Protein AF-A0A4S1FWN0-F1 (afdb_monomer_lite)

Sequence (52 aa):
DGRPRVRIEPDPTLSPQRCVLWSEYGNVDLGLDAQMRALRLGFGTLCEKGEL

Structure (mmCIF, N/CA/C/O backbone):
data_AF-A0A4S1FWN0-F1
#
_entry.id   AF-A0A4S1FWN0-F1
#
loop_
_atom_site.group_PDB
_atom_site.id
_atom_site.type_symbol
_atom_site.label_atom_id
_atom_site.label_alt_id
_atom_site.label_comp_id
_atom_site.label_asym_id
_atom_site.label_entity_id
_atom_site.label_seq_id
_atom_site.pdbx_PDB_ins_code
_atom_site.Cartn_x
_atom_site.Cartn_y
_atom_site.Cartn_z
_atom_site.occupancy
_atom_site.B_iso_or_equiv
_atom_si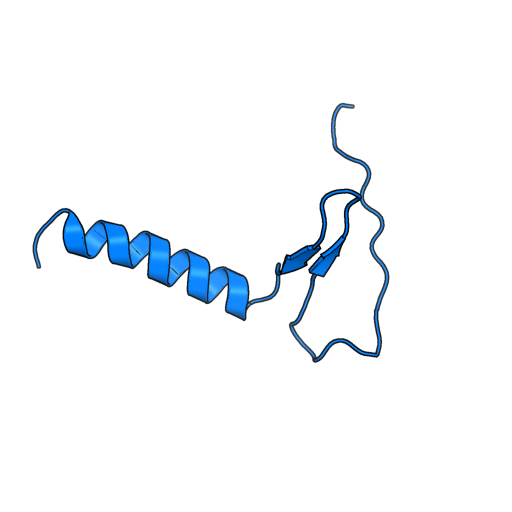te.auth_seq_id
_atom_site.auth_comp_id
_atom_site.auth_asym_id
_atom_site.auth_atom_id
_atom_site.pdbx_PDB_model_num
ATOM 1 N N . ASP A 1 1 ? 15.432 8.494 19.271 1.00 56.56 1 ASP A N 1
ATOM 2 C CA . ASP A 1 1 ? 15.404 7.913 17.907 1.00 56.56 1 ASP A CA 1
ATOM 3 C C . ASP A 1 1 ? 14.514 6.669 17.783 1.00 56.56 1 ASP A C 1
ATOM 5 O O . ASP A 1 1 ? 14.982 5.606 17.407 1.00 56.56 1 ASP A O 1
ATOM 9 N N . GLY A 1 2 ? 13.212 6.778 18.084 1.00 81.94 2 GLY A N 1
ATOM 10 C CA . GLY A 1 2 ? 12.270 5.640 18.127 1.00 81.94 2 GLY A CA 1
ATOM 11 C C . GLY A 1 2 ? 11.458 5.409 16.848 1.00 81.94 2 GLY A C 1
ATOM 12 O O . GLY A 1 2 ? 10.352 4.883 16.921 1.00 81.94 2 GLY A O 1
ATOM 13 N N . ARG A 1 3 ? 11.939 5.866 15.684 1.00 79.81 3 ARG A N 1
ATOM 14 C CA . ARG A 1 3 ? 11.211 5.662 14.423 1.00 79.81 3 ARG A CA 1
ATOM 15 C C . ARG A 1 3 ? 11.489 4.254 13.880 1.00 79.81 3 ARG A C 1
ATOM 17 O O . ARG A 1 3 ? 12.661 3.878 13.818 1.00 79.81 3 ARG A O 1
ATOM 24 N N . PRO A 1 4 ? 10.457 3.495 13.465 1.00 80.88 4 PRO A N 1
ATOM 25 C CA . PRO A 1 4 ? 10.649 2.195 12.832 1.00 80.88 4 PRO A CA 1
ATOM 26 C C . PRO A 1 4 ? 11.560 2.319 11.608 1.00 80.88 4 PRO A C 1
ATOM 28 O O . PRO A 1 4 ? 11.400 3.237 10.800 1.00 80.88 4 PRO A O 1
ATOM 31 N N . ARG A 1 5 ? 12.520 1.401 11.465 1.00 88.25 5 ARG A N 1
ATOM 32 C CA . ARG A 1 5 ? 13.342 1.323 10.254 1.00 88.25 5 ARG A CA 1
ATOM 33 C C . ARG A 1 5 ? 12.525 0.662 9.153 1.00 88.25 5 ARG A C 1
ATOM 35 O O . ARG A 1 5 ? 12.099 -0.476 9.306 1.00 88.25 5 ARG A O 1
ATOM 42 N N . VAL A 1 6 ? 12.341 1.376 8.050 1.00 90.25 6 VAL A N 1
ATOM 43 C CA . VAL A 1 6 ? 11.644 0.886 6.858 1.00 90.25 6 VAL A CA 1
ATOM 44 C C . VAL A 1 6 ? 12.630 0.886 5.699 1.00 90.25 6 VAL A C 1
ATOM 46 O O . VAL A 1 6 ? 13.376 1.8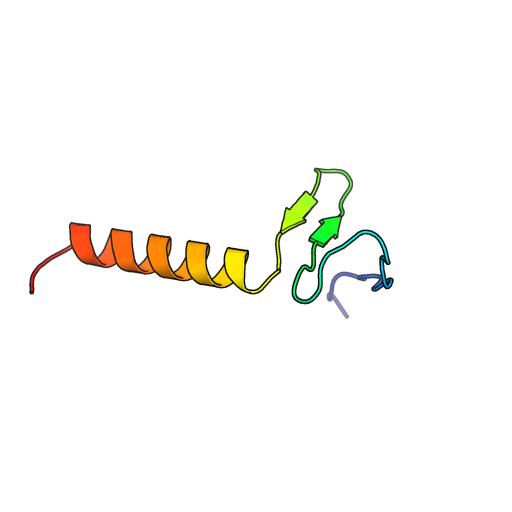49 5.520 1.00 90.25 6 VAL A O 1
ATOM 49 N N . ARG A 1 7 ? 12.639 -0.196 4.921 1.00 93.56 7 ARG A N 1
ATOM 50 C CA . ARG A 1 7 ? 13.382 -0.286 3.663 1.00 93.56 7 ARG A CA 1
ATOM 51 C C . ARG A 1 7 ? 12.403 -0.072 2.512 1.00 93.56 7 ARG A C 1
ATOM 53 O O . ARG A 1 7 ? 11.326 -0.657 2.521 1.00 93.56 7 ARG A O 1
ATOM 60 N N . ILE A 1 8 ? 12.770 0.778 1.558 1.00 92.62 8 ILE A N 1
ATOM 61 C CA . ILE A 1 8 ? 11.952 1.080 0.379 1.00 92.62 8 ILE A CA 1
ATOM 62 C C . ILE A 1 8 ? 12.668 0.497 -0.832 1.00 92.62 8 ILE A C 1
ATOM 64 O O . ILE A 1 8 ? 13.818 0.849 -1.089 1.00 92.62 8 ILE A O 1
ATOM 68 N N . GLU A 1 9 ? 11.995 -0.391 -1.557 1.00 93.06 9 GLU A N 1
ATOM 69 C CA . GLU A 1 9 ? 12.528 -1.053 -2.748 1.00 93.06 9 GLU A CA 1
ATOM 70 C C . GLU A 1 9 ? 11.518 -0.919 -3.899 1.00 93.06 9 GLU A C 1
ATOM 72 O O . GLU A 1 9 ? 10.320 -1.100 -3.672 1.00 93.06 9 GLU A O 1
ATOM 77 N N . PRO A 1 10 ? 11.959 -0.569 -5.121 1.00 91.06 10 PRO A N 1
ATOM 78 C CA . PRO A 1 10 ? 11.084 -0.565 -6.285 1.00 91.06 10 PRO A CA 1
ATOM 79 C C . PRO A 1 10 ? 10.779 -2.002 -6.722 1.00 91.06 10 PRO A C 1
ATOM 81 O O . PRO A 1 10 ? 11.692 -2.809 -6.892 1.00 91.06 10 PRO A O 1
ATOM 84 N N . ASP A 1 11 ? 9.503 -2.302 -6.953 1.00 90.56 11 ASP A N 1
ATOM 85 C CA . ASP A 1 11 ? 9.048 -3.607 -7.432 1.00 90.56 11 ASP A CA 1
ATOM 86 C C . ASP A 1 11 ? 8.453 -3.464 -8.845 1.00 90.56 11 ASP A C 1
ATOM 88 O O . ASP A 1 11 ? 7.409 -2.825 -9.003 1.00 90.56 11 ASP A O 1
ATOM 92 N N . PRO A 1 12 ? 9.090 -4.038 -9.884 1.00 90.69 12 PRO A N 1
ATOM 93 C CA . PRO A 1 12 ? 8.608 -3.940 -11.260 1.00 90.69 12 PRO A CA 1
ATOM 94 C C . PRO A 1 12 ? 7.319 -4.733 -11.514 1.00 90.69 12 PRO A C 1
ATOM 96 O O . PRO A 1 12 ? 6.698 -4.562 -12.561 1.00 90.69 12 PRO A O 1
ATOM 99 N N . THR A 1 13 ? 6.917 -5.614 -10.594 1.00 91.38 13 THR A N 1
ATOM 100 C CA . THR A 1 13 ? 5.676 -6.392 -10.702 1.00 91.38 13 THR A CA 1
ATOM 101 C C . THR A 1 13 ? 4.456 -5.626 -10.189 1.00 91.38 13 THR A C 1
ATOM 103 O O . THR A 1 13 ? 3.320 -5.988 -10.506 1.00 91.38 13 THR A O 1
ATOM 106 N N . LEU A 1 14 ? 4.666 -4.543 -9.432 1.00 88.06 14 LEU A N 1
ATOM 107 C CA . LEU A 1 14 ? 3.591 -3.669 -8.984 1.00 88.06 14 LEU A CA 1
ATOM 108 C C . LEU A 1 14 ? 3.161 -2.728 -10.109 1.00 88.06 14 LEU A C 1
ATOM 110 O O . LEU A 1 14 ? 3.980 -2.127 -10.804 1.00 88.06 14 LEU A O 1
ATOM 114 N N . SER A 1 15 ? 1.846 -2.553 -10.266 1.00 88.25 15 SER A N 1
ATOM 115 C CA . SER A 1 15 ? 1.339 -1.549 -11.196 1.00 88.25 15 SER A CA 1
ATOM 116 C C . SER A 1 15 ? 1.714 -0.140 -10.723 1.00 88.25 15 SER A C 1
ATOM 118 O O . SER A 1 15 ? 1.877 0.095 -9.518 1.00 88.25 15 SER A O 1
ATOM 120 N N . PRO A 1 16 ? 1.775 0.837 -11.641 1.00 84.31 16 PRO A N 1
ATOM 121 C CA . PRO A 1 16 ? 1.920 2.236 -11.264 1.00 84.31 16 PRO A CA 1
ATOM 122 C C . PRO A 1 16 ? 0.894 2.630 -10.190 1.00 84.31 16 PRO A C 1
ATOM 124 O O . PRO A 1 16 ? -0.245 2.165 -10.219 1.00 84.31 16 PRO A O 1
ATOM 127 N N . GLN A 1 17 ? 1.311 3.469 -9.236 1.00 83.88 17 GLN A N 1
ATOM 128 C CA . GLN A 1 17 ? 0.508 3.950 -8.094 1.00 83.88 17 GLN A CA 1
ATOM 129 C C . GLN A 1 17 ? 0.147 2.902 -7.020 1.00 83.88 17 GLN A C 1
ATOM 131 O O . GLN A 1 17 ? -0.552 3.232 -6.054 1.00 83.88 17 GLN A O 1
ATOM 136 N N . ARG A 1 18 ? 0.656 1.668 -7.124 1.00 88.56 18 ARG A N 1
ATOM 137 C CA . ARG A 1 18 ? 0.591 0.676 -6.042 1.00 88.56 18 ARG A CA 1
ATOM 138 C C . ARG A 1 18 ? 1.823 0.783 -5.153 1.00 88.56 18 ARG A C 1
ATOM 140 O O . ARG A 1 18 ? 2.931 1.018 -5.622 1.00 88.56 18 ARG A O 1
ATOM 147 N N . CYS A 1 19 ? 1.614 0.586 -3.860 1.00 92.38 19 CYS A N 1
ATOM 148 C CA . CYS A 1 19 ? 2.668 0.504 -2.860 1.00 92.38 19 CYS A CA 1
ATOM 149 C C . CYS A 1 19 ? 2.198 -0.463 -1.777 1.00 92.38 19 CYS A C 1
ATOM 151 O O . CYS A 1 19 ? 1.035 -0.405 -1.383 1.00 92.38 19 CYS A O 1
ATOM 153 N N . VAL A 1 20 ? 3.068 -1.357 -1.317 1.00 93.25 20 VAL A N 1
ATOM 154 C CA . VAL A 1 20 ? 2.728 -2.352 -0.297 1.00 93.25 20 VAL A CA 1
ATOM 155 C C . VAL A 1 20 ? 3.827 -2.367 0.754 1.00 93.25 20 VAL A C 1
ATOM 157 O O . VAL A 1 20 ? 5.008 -2.413 0.423 1.00 93.25 20 VAL A O 1
ATOM 160 N N . LEU A 1 21 ? 3.436 -2.323 2.023 1.00 93.69 21 LEU A N 1
ATOM 161 C CA . LEU A 1 21 ? 4.332 -2.563 3.144 1.00 93.69 21 LEU A CA 1
ATOM 162 C C . LEU A 1 21 ? 4.302 -4.045 3.492 1.00 93.69 21 LEU A C 1
ATOM 164 O O . LEU A 1 21 ? 3.231 -4.603 3.726 1.00 93.69 21 LEU A O 1
ATOM 168 N N . TRP A 1 22 ? 5.477 -4.656 3.571 1.00 92.62 22 TRP A N 1
ATOM 169 C CA . TRP A 1 22 ? 5.644 -6.039 3.999 1.00 92.62 22 TRP A CA 1
ATOM 170 C C . TRP A 1 22 ? 6.221 -6.104 5.409 1.00 92.62 22 TRP A C 1
ATOM 172 O O . TRP A 1 22 ? 7.097 -5.323 5.781 1.00 92.62 22 TRP A O 1
ATOM 182 N N . SER A 1 23 ? 5.717 -7.051 6.190 1.00 92.81 23 SER A N 1
ATOM 183 C CA . SER A 1 23 ? 6.175 -7.361 7.540 1.00 92.81 23 SER A CA 1
ATOM 184 C C . SER A 1 23 ? 6.077 -8.864 7.791 1.00 92.81 23 SER A C 1
ATOM 186 O O . SER A 1 23 ? 5.448 -9.592 7.023 1.00 92.81 23 SER A O 1
ATOM 188 N N . GLU A 1 24 ? 6.642 -9.330 8.901 1.00 93.94 24 GLU A N 1
ATOM 189 C CA . GLU A 1 24 ? 6.500 -10.725 9.345 1.00 93.94 24 GLU A CA 1
ATOM 190 C C . GLU A 1 24 ? 5.036 -11.138 9.599 1.00 93.94 24 GLU A C 1
ATOM 192 O O . GLU A 1 24 ? 4.698 -12.313 9.491 1.00 93.94 24 GLU A O 1
ATOM 197 N N . TYR A 1 25 ? 4.151 -10.172 9.864 1.00 93.25 25 TYR A N 1
ATOM 198 C CA . TYR A 1 25 ? 2.717 -10.394 10.085 1.00 93.25 25 TYR A CA 1
ATOM 199 C C . TYR A 1 25 ? 1.888 -10.305 8.795 1.00 93.25 25 TYR A C 1
ATOM 201 O O . TYR A 1 25 ? 0.667 -10.449 8.833 1.00 93.25 25 TYR A O 1
ATOM 209 N N . GLY A 1 26 ? 2.536 -10.054 7.654 1.00 93.44 26 GLY A N 1
ATOM 210 C CA . GLY A 1 26 ? 1.898 -9.932 6.351 1.00 93.44 26 GLY A CA 1
ATOM 211 C C . GLY A 1 26 ? 2.013 -8.537 5.748 1.00 93.44 26 GLY A C 1
ATOM 212 O O . GLY A 1 26 ? 2.940 -7.774 6.038 1.00 93.44 26 GLY A O 1
ATOM 213 N N . ASN A 1 27 ? 1.061 -8.231 4.866 1.00 92.31 27 ASN A N 1
ATOM 214 C CA . ASN A 1 27 ? 1.192 -7.170 3.876 1.00 92.31 27 ASN A CA 1
ATOM 215 C C . ASN A 1 27 ? 0.066 -6.143 4.003 1.00 92.31 27 ASN A C 1
ATOM 217 O O . ASN A 1 27 ? -1.102 -6.509 4.135 1.00 92.31 27 ASN A O 1
ATOM 221 N N . VAL A 1 28 ? 0.410 -4.863 3.892 1.00 91.94 28 VAL A N 1
ATOM 222 C CA . VAL A 1 28 ? -0.538 -3.745 3.941 1.00 91.94 28 VAL A CA 1
ATOM 223 C C . VAL A 1 28 ? -0.447 -2.950 2.644 1.00 91.94 28 VAL A C 1
ATOM 225 O O . VAL A 1 28 ? 0.621 -2.463 2.287 1.00 91.94 28 VAL A O 1
ATOM 228 N N . ASP A 1 29 ? -1.567 -2.804 1.937 1.00 92.06 29 ASP A N 1
ATOM 229 C CA . ASP A 1 29 ? -1.670 -1.954 0.745 1.00 92.06 29 ASP A CA 1
ATOM 230 C C . ASP A 1 29 ? -1.702 -0.473 1.157 1.00 92.06 29 ASP A C 1
ATOM 232 O O . ASP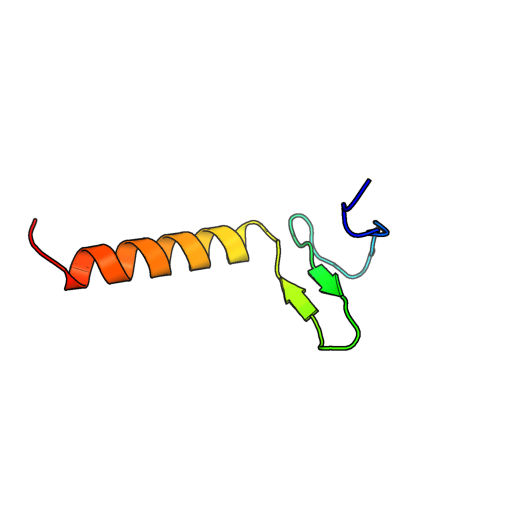 A 1 29 ? -2.560 -0.054 1.934 1.00 92.06 29 ASP A O 1
ATOM 236 N N . LEU A 1 30 ? -0.758 0.309 0.635 1.00 90.25 30 LEU A N 1
ATOM 237 C CA . LEU A 1 30 ? -0.569 1.738 0.900 1.00 90.25 30 LEU A CA 1
ATOM 238 C C . LEU A 1 30 ? -0.845 2.613 -0.336 1.00 90.25 30 LEU A C 1
ATOM 240 O O . LEU A 1 30 ? -0.659 3.831 -0.279 1.00 90.25 30 LEU A O 1
ATOM 244 N N .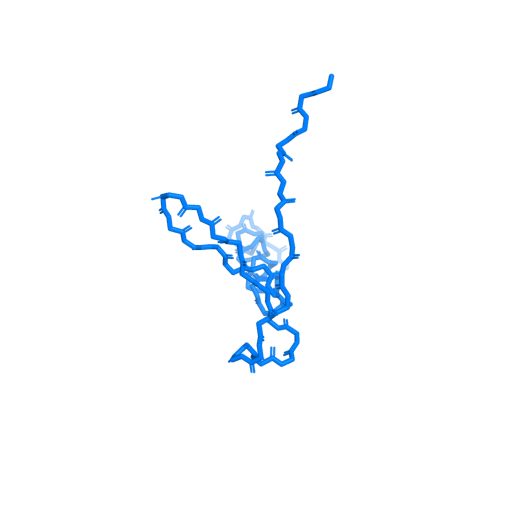 GLY A 1 31 ? -1.258 2.010 -1.457 1.00 89.25 31 GLY A N 1
ATOM 245 C CA . GLY A 1 31 ? -1.525 2.720 -2.708 1.00 89.25 31 GLY A CA 1
ATOM 246 C C . GLY A 1 31 ? -2.713 3.687 -2.630 1.00 89.25 31 GLY A C 1
ATOM 247 O O . GLY A 1 31 ? -3.508 3.659 -1.687 1.00 89.25 31 GLY A O 1
ATOM 248 N N . LEU A 1 32 ? -2.872 4.522 -3.664 1.00 88.56 32 LEU A N 1
ATOM 249 C CA . LEU A 1 32 ? -3.962 5.509 -3.735 1.00 88.56 32 LEU A CA 1
ATOM 250 C C . LEU A 1 32 ? -5.342 4.860 -3.577 1.00 88.56 32 LEU A C 1
ATOM 252 O O . LEU A 1 32 ? -6.177 5.362 -2.829 1.00 88.56 32 LEU A O 1
ATOM 256 N N . ASP A 1 33 ? -5.563 3.700 -4.194 1.00 88.94 33 ASP A N 1
ATOM 257 C CA . ASP A 1 33 ? -6.827 2.974 -4.059 1.00 88.94 33 ASP A CA 1
ATOM 258 C C . ASP A 1 33 ? -7.107 2.542 -2.616 1.00 88.94 33 ASP A C 1
ATOM 260 O O . ASP A 1 33 ? -8.255 2.581 -2.175 1.00 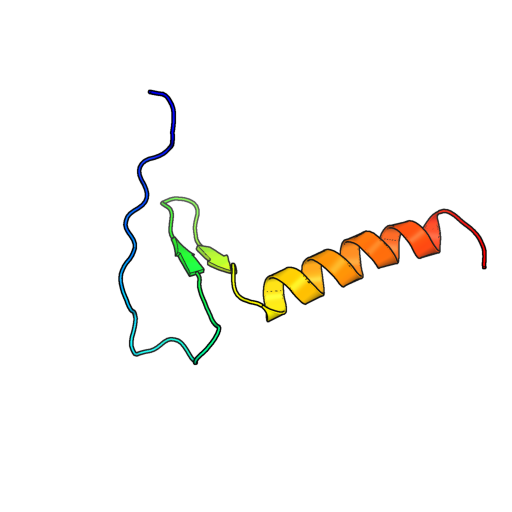88.94 33 ASP A O 1
ATOM 264 N N . ALA A 1 34 ? -6.076 2.143 -1.863 1.00 89.12 34 ALA A N 1
ATOM 265 C CA . ALA A 1 34 ? -6.224 1.789 -0.455 1.00 89.12 34 ALA A CA 1
ATOM 266 C C . ALA A 1 34 ? -6.623 3.004 0.380 1.00 89.12 34 ALA A C 1
ATOM 268 O O . ALA A 1 34 ? -7.539 2.910 1.198 1.00 89.12 34 ALA A O 1
ATOM 269 N N . GLN A 1 35 ? -6.012 4.158 0.111 1.00 88.75 35 GLN A N 1
ATOM 270 C CA . GLN A 1 35 ? -6.371 5.414 0.766 1.00 88.75 35 GLN A CA 1
ATOM 271 C C . GLN A 1 35 ? -7.801 5.837 0.416 1.00 88.75 35 GLN A C 1
ATOM 273 O O . GLN A 1 35 ? -8.574 6.169 1.308 1.00 88.75 35 GLN A O 1
ATOM 278 N N . MET A 1 36 ? -8.209 5.735 -0.852 1.00 91.06 36 MET A N 1
ATOM 279 C CA . MET A 1 36 ? -9.581 6.040 -1.268 1.00 91.06 36 MET A CA 1
ATOM 280 C C . MET A 1 36 ? -10.605 5.100 -0.628 1.00 91.06 36 MET A C 1
ATOM 282 O O . MET A 1 36 ? -11.681 5.547 -0.233 1.00 91.06 36 MET A O 1
ATOM 286 N N . ARG A 1 37 ? -10.288 3.806 -0.487 1.00 88.31 37 ARG A N 1
ATOM 287 C CA . ARG A 1 37 ? -11.127 2.865 0.272 1.00 88.31 37 ARG A CA 1
ATOM 288 C C . ARG A 1 37 ? -11.215 3.264 1.743 1.00 88.31 37 ARG A C 1
ATOM 290 O O . ARG A 1 37 ? -12.320 3.315 2.267 1.00 88.31 37 ARG A O 1
ATOM 297 N N . ALA A 1 38 ? -10.093 3.586 2.388 1.00 87.81 38 ALA A N 1
ATOM 298 C CA . ALA A 1 38 ? -10.071 4.018 3.784 1.00 87.81 38 ALA A CA 1
ATOM 299 C C . ALA A 1 38 ? -10.898 5.292 4.001 1.00 87.81 38 ALA A C 1
ATOM 301 O O . ALA A 1 38 ? -11.688 5.350 4.939 1.00 87.81 38 ALA A O 1
ATOM 302 N N . LEU A 1 39 ? -10.794 6.268 3.093 1.00 87.31 39 LEU A N 1
ATOM 303 C CA . LEU A 1 39 ? -11.636 7.462 3.105 1.00 87.31 39 LEU A CA 1
ATOM 304 C C . LEU A 1 39 ? -13.110 7.089 2.967 1.00 87.31 39 LEU A C 1
ATOM 306 O O . LEU A 1 39 ? -13.908 7.483 3.805 1.00 87.31 39 LEU A O 1
ATOM 310 N N . ARG A 1 40 ? -13.486 6.285 1.966 1.00 87.81 40 ARG A N 1
ATOM 311 C CA . ARG A 1 40 ? -14.880 5.845 1.780 1.00 87.81 40 ARG A CA 1
ATOM 312 C C . ARG A 1 40 ? -15.433 5.109 2.998 1.00 87.81 40 ARG A C 1
ATOM 314 O O . ARG A 1 40 ? -16.586 5.322 3.336 1.00 87.81 40 ARG A O 1
ATOM 321 N N . LEU A 1 41 ? -14.631 4.287 3.671 1.00 84.00 41 LEU A N 1
ATOM 322 C CA . LEU A 1 41 ? -15.026 3.614 4.913 1.00 84.00 41 LEU A CA 1
ATOM 323 C C . LEU A 1 41 ? -15.150 4.606 6.084 1.00 84.00 41 LEU A C 1
ATOM 325 O O . LEU A 1 41 ? -16.119 4.560 6.841 1.00 84.00 41 LEU A O 1
ATOM 329 N N . GLY A 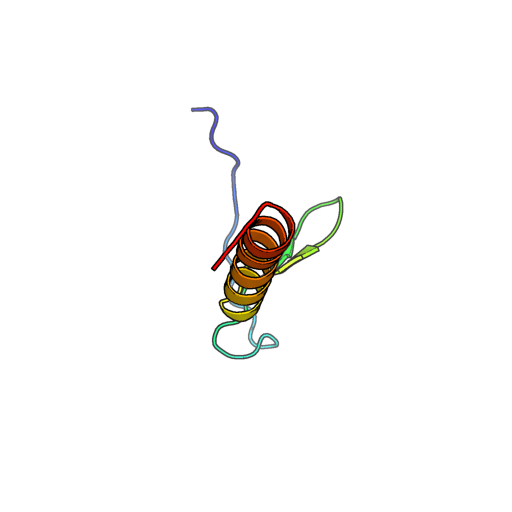1 42 ? -14.214 5.549 6.202 1.00 78.00 42 GLY A N 1
ATOM 330 C CA . GLY A 1 42 ? -14.265 6.625 7.196 1.00 78.00 42 GLY A CA 1
ATOM 331 C C . GLY A 1 42 ? -15.448 7.578 6.991 1.00 78.00 42 GLY A C 1
ATOM 332 O O . GLY A 1 42 ? -16.040 8.038 7.957 1.00 78.00 42 GLY A O 1
ATOM 333 N N . PHE A 1 43 ? -15.857 7.816 5.746 1.00 63.62 43 PHE A N 1
ATOM 334 C CA . PHE A 1 43 ? -17.051 8.593 5.407 1.00 63.62 43 PHE A CA 1
ATOM 335 C C . PHE A 1 43 ? -18.339 7.756 5.444 1.00 63.62 43 PHE A C 1
ATOM 337 O O . PHE A 1 43 ? -19.397 8.289 5.760 1.00 63.62 43 PHE A O 1
ATOM 344 N N . GLY A 1 44 ? -18.272 6.445 5.204 1.00 60.38 44 GLY A N 1
ATOM 345 C CA . GLY A 1 44 ? -19.400 5.528 5.387 1.00 60.38 44 GLY A CA 1
ATOM 346 C C . GLY A 1 44 ? -19.864 5.475 6.845 1.00 60.38 44 GLY A C 1
ATOM 347 O O . GLY A 1 44 ? -21.059 5.511 7.111 1.00 60.38 44 GLY A O 1
ATOM 348 N N . THR A 1 45 ? -18.923 5.522 7.794 1.00 56.94 45 THR A N 1
ATOM 349 C CA . THR A 1 45 ? -19.236 5.618 9.234 1.00 56.94 45 THR A CA 1
ATOM 350 C C . THR A 1 45 ? -19.761 6.995 9.661 1.00 56.94 45 THR A C 1
ATOM 352 O O . THR A 1 45 ? -20.452 7.088 10.675 1.00 56.94 45 THR A O 1
ATOM 355 N N . LEU A 1 46 ? -19.483 8.062 8.898 1.00 55.28 46 LEU A N 1
ATOM 356 C CA . LEU A 1 46 ? -20.129 9.371 9.072 1.00 55.28 46 LEU A CA 1
ATOM 357 C C . LEU A 1 46 ? -21.579 9.351 8.565 1.00 55.28 46 LEU A C 1
ATOM 359 O O . LEU A 1 46 ? -22.441 9.961 9.185 1.00 55.28 46 LEU A O 1
ATOM 363 N N . CYS A 1 47 ? -21.865 8.594 7.503 1.00 53.44 47 CYS A N 1
ATOM 364 C CA . CYS A 1 47 ? -23.213 8.449 6.950 1.00 53.44 47 CYS A CA 1
ATOM 365 C C . CYS A 1 47 ? -24.157 7.667 7.889 1.00 53.44 47 CYS A C 1
ATOM 367 O O . CYS A 1 47 ? -25.325 8.019 8.015 1.00 53.44 47 CYS A O 1
ATOM 369 N N . GLU A 1 48 ? -23.653 6.666 8.622 1.00 53.66 48 GLU A N 1
ATOM 370 C CA . GLU A 1 48 ? -24.436 5.940 9.642 1.00 53.66 48 GLU A CA 1
ATOM 371 C C . GLU A 1 48 ? -24.645 6.731 10.949 1.00 53.66 48 GLU A C 1
ATOM 373 O O . GLU A 1 48 ? -25.545 6.409 11.723 1.00 53.66 48 GLU A O 1
ATOM 378 N N . LYS A 1 49 ? -23.830 7.764 11.215 1.00 55.53 49 LYS A N 1
ATOM 379 C CA . LYS A 1 49 ? -23.893 8.565 12.453 1.00 55.53 49 LYS A CA 1
ATOM 380 C C . LYS A 1 49 ? -24.768 9.819 12.379 1.00 55.53 49 LYS A C 1
ATOM 382 O O . LYS A 1 49 ? -24.941 10.455 13.417 1.00 55.53 49 LYS A O 1
ATOM 387 N N . GLY A 1 50 ? -25.353 10.138 11.227 1.00 51.53 50 GLY A N 1
ATOM 388 C CA . GLY A 1 50 ? -26.401 11.153 11.128 1.00 51.53 50 GLY A CA 1
ATOM 389 C C . GLY A 1 50 ? -26.308 12.055 9.899 1.00 51.53 50 GLY A C 1
ATOM 390 O O . GLY A 1 50 ? -25.285 12.689 9.666 1.00 51.53 50 GLY A O 1
ATOM 391 N N . GLU A 1 51 ? -27.440 12.118 9.196 1.00 50.97 51 GLU A N 1
ATOM 392 C CA . GLU A 1 51 ? -28.066 13.332 8.648 1.00 50.97 51 GLU A CA 1
ATOM 393 C C . GLU A 1 51 ? -27.293 14.137 7.585 1.00 50.97 51 GLU A C 1
ATOM 395 O O . GLU A 1 51 ? -26.387 14.920 7.872 1.00 50.97 51 GLU A O 1
ATOM 400 N N . LEU A 1 52 ? -27.769 14.015 6.341 1.00 44.88 52 LEU A N 1
ATOM 401 C CA . LEU A 1 52 ? -27.902 15.156 5.430 1.00 44.88 52 LEU A CA 1
ATOM 402 C C . LEU A 1 52 ? -29.379 15.541 5.353 1.00 44.88 52 LEU A C 1
ATOM 404 O O . LEU A 1 52 ? -30.207 14.602 5.277 1.00 44.88 52 LEU A O 1
#

Radius of gyration: 15.64 Å; chains: 1; bounding box: 44×26×29 Å

Secondary structure (DSSP, 8-state):
--PPP------TTSPTT--EEEETTEEEE-SHHHHHHHHHHHHHHHHHT---

pLDDT: mean 81.94, std 14.65, range [44.88, 93.94]

Foldseek 3Di:
DPDDDADDDDDPVDDPQWDWGQDPVGIDTPGPVSVVVVVVVVVVVVVVVDDD